Protein AF-A0A7R9WMX7-F1 (afdb_monomer_lite)

Sequence (105 aa):
AWNQIFEVDRDARMKRTQQRPLVTNTLSMREASLAASAWAAAGTGLLWFGTDPVTTALGVGNIALYSGLYTYMKPRSIYNTWVGAVVGAIPPLMGWTAATGGSLF

Organism: NCBI:txid1486917

Radius of gyration: 16.02 Å; chains: 1; bounding box: 31×32×43 Å

pLDDT: mean 73.28, std 6.56, range [50.75, 85.38]

Foldseek 3Di:
DLLCLLCLVVLCVDPVRVPPCPVVVVDDSVNVVVVVVVVLVVVLVCCPVQFAPLLSVLSNVLCCLVNPVLSVCVPPDPCSVVSVVVSVVSVVQSVVCRVVRRDSD

InterPro domains:
  IPR000537 UbiA prenyltransferase [PF01040] (1-101)
  IPR006369 Protohaem IX farnesyltransferase [PTHR43448] (1-101)
  IPR044878 UbiA prenyltransferase superfamily [G3DSA:1.10.357.140] (1-104)

Structure (mmCIF, N/CA/C/O backbone):
data_AF-A0A7R9WMX7-F1
#
_entry.id   AF-A0A7R9WMX7-F1
#
loop_
_atom_site.group_PDB
_atom_site.id
_atom_site.type_symbol
_atom_site.label_atom_id
_atom_site.label_alt_id
_atom_site.label_comp_id
_atom_site.label_asym_id
_atom_site.label_entity_id
_atom_site.label_seq_id
_atom_site.pdbx_PDB_ins_code
_atom_site.Cartn_x
_atom_site.Cartn_y
_atom_site.Cartn_z
_atom_site.occupancy
_atom_site.B_iso_or_equiv
_atom_site.auth_seq_id
_atom_site.auth_comp_id
_atom_site.auth_asym_id
_atom_site.auth_atom_id
_atom_site.pdbx_PDB_model_num
ATOM 1 N N . ALA A 1 1 ? -0.869 2.107 4.753 1.00 62.47 1 ALA A N 1
ATOM 2 C CA . ALA A 1 1 ? -1.898 2.997 5.331 1.00 62.47 1 ALA A CA 1
ATOM 3 C C . ALA A 1 1 ? -3.321 2.463 5.109 1.00 62.47 1 ALA A C 1
ATOM 5 O O . ALA A 1 1 ? -4.018 2.268 6.094 1.00 62.47 1 ALA A O 1
ATOM 6 N N . TRP A 1 2 ? -3.727 2.108 3.881 1.00 66.94 2 TRP A N 1
ATOM 7 C CA . TRP A 1 2 ? -5.075 1.581 3.586 1.00 66.94 2 TRP A CA 1
ATOM 8 C C . TRP A 1 2 ? -5.540 0.384 4.436 1.00 66.94 2 TRP A C 1
ATOM 10 O O . TRP A 1 2 ? -6.672 0.393 4.904 1.00 66.94 2 TRP A O 1
ATOM 20 N N . ASN A 1 3 ? -4.681 -0.598 4.734 1.00 70.00 3 ASN A N 1
ATOM 21 C CA . ASN A 1 3 ? -5.075 -1.726 5.597 1.00 70.00 3 ASN A CA 1
ATOM 22 C C . ASN A 1 3 ? -5.560 -1.278 6.994 1.00 70.00 3 ASN A C 1
ATOM 24 O O . ASN A 1 3 ? -6.496 -1.851 7.533 1.00 70.00 3 ASN A O 1
ATOM 28 N N . GLN A 1 4 ? -4.959 -0.236 7.577 1.00 66.06 4 GLN A N 1
ATOM 29 C CA . GLN A 1 4 ? -5.360 0.242 8.906 1.00 66.06 4 GLN A CA 1
ATOM 30 C C . GLN A 1 4 ? -6.722 0.945 8.896 1.00 66.06 4 GLN A C 1
ATOM 32 O O . GLN A 1 4 ? -7.398 0.928 9.913 1.00 66.06 4 GLN A O 1
ATOM 37 N N . ILE A 1 5 ? -7.132 1.514 7.757 1.00 70.19 5 ILE A N 1
ATOM 38 C CA . ILE A 1 5 ? -8.452 2.136 7.562 1.00 70.19 5 ILE A CA 1
ATOM 39 C C . ILE A 1 5 ? -9.548 1.064 7.562 1.00 70.19 5 ILE A C 1
ATOM 41 O O . ILE A 1 5 ? -10.589 1.232 8.188 1.00 70.19 5 ILE A O 1
ATOM 45 N N . PHE A 1 6 ? -9.306 -0.066 6.896 1.00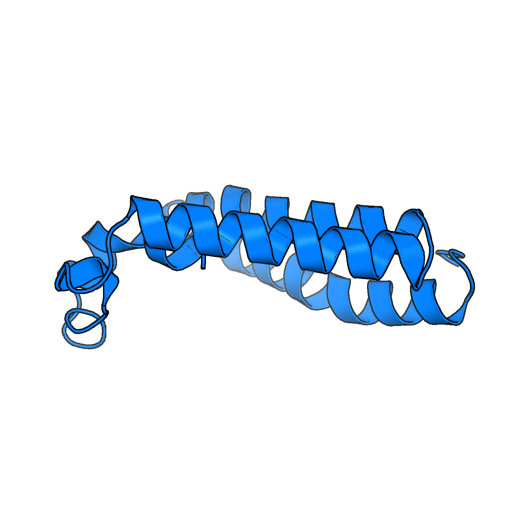 65.69 6 PHE A N 1
ATOM 46 C CA . PHE A 1 6 ? -10.274 -1.164 6.819 1.00 65.69 6 PHE A CA 1
ATOM 47 C C . PHE A 1 6 ? -10.363 -2.006 8.098 1.00 65.69 6 PHE A C 1
ATOM 49 O O . PHE A 1 6 ? -11.366 -2.683 8.314 1.00 65.69 6 PHE A O 1
ATOM 56 N N . GLU A 1 7 ? -9.328 -1.993 8.943 1.00 70.50 7 GLU A N 1
ATOM 57 C CA . GLU A 1 7 ? -9.289 -2.794 10.170 1.00 70.50 7 GLU A CA 1
ATOM 58 C C . GLU A 1 7 ? -9.667 -2.019 11.440 1.00 70.50 7 GLU A C 1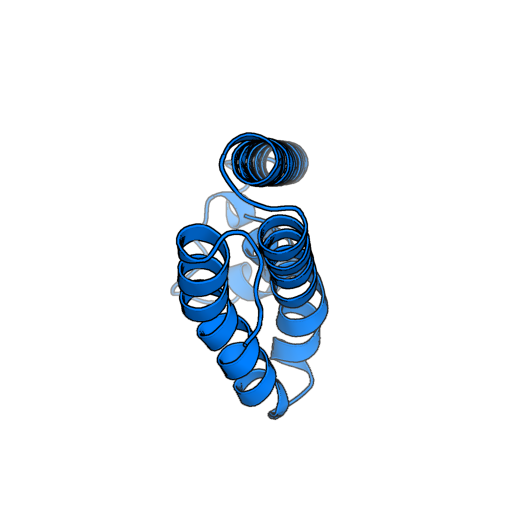
ATOM 60 O O . GLU A 1 7 ? -9.646 -2.626 12.508 1.00 70.50 7 GLU A O 1
ATOM 65 N N . VAL A 1 8 ? -10.072 -0.741 11.355 1.00 69.06 8 VAL A N 1
ATOM 66 C CA . VAL A 1 8 ? -10.389 0.112 12.526 1.00 69.06 8 VAL A CA 1
ATOM 67 C C . VAL A 1 8 ? -11.342 -0.572 13.513 1.00 69.06 8 VAL A C 1
ATOM 69 O O . VAL A 1 8 ? -11.020 -0.683 14.696 1.00 69.06 8 VAL A O 1
ATOM 72 N N . ASP A 1 9 ? -12.464 -1.119 13.037 1.00 68.38 9 ASP A N 1
ATOM 73 C CA . ASP A 1 9 ? -13.467 -1.768 13.898 1.00 68.38 9 ASP A CA 1
ATOM 74 C C . ASP A 1 9 ? -12.937 -3.017 14.613 1.00 68.38 9 ASP A C 1
ATOM 76 O O . ASP A 1 9 ? -13.379 -3.368 15.711 1.00 68.38 9 ASP A O 1
ATOM 80 N N . ARG A 1 10 ? -11.996 -3.726 13.978 1.00 66.81 10 ARG A N 1
ATOM 81 C CA . ARG A 1 10 ? -11.400 -4.949 14.521 1.00 66.81 10 ARG A CA 1
ATOM 82 C C . ARG A 1 10 ? -10.247 -4.612 15.462 1.00 66.81 10 ARG A C 1
ATOM 84 O O . ARG A 1 10 ? -10.128 -5.223 16.523 1.00 66.81 10 ARG A O 1
ATOM 91 N N . ASP A 1 11 ? -9.448 -3.614 15.102 1.00 71.06 11 ASP A N 1
ATOM 92 C CA . ASP A 1 11 ? -8.359 -3.090 15.916 1.00 71.06 11 ASP A CA 1
ATOM 93 C C . ASP A 1 11 ? -8.872 -2.494 17.230 1.00 71.06 11 ASP A C 1
ATOM 95 O O . ASP A 1 11 ? -8.218 -2.686 18.256 1.00 71.06 11 ASP A O 1
ATOM 99 N N . ALA A 1 12 ? -10.063 -1.883 17.221 1.00 67.38 12 ALA A N 1
ATOM 100 C CA . ALA A 1 12 ? -10.752 -1.370 18.406 1.00 67.38 12 ALA A CA 1
ATOM 101 C C . ALA A 1 12 ? -11.121 -2.453 19.433 1.00 67.38 12 ALA A C 1
ATOM 103 O O . ALA A 1 12 ? -11.209 -2.177 20.625 1.00 67.38 12 ALA A O 1
ATOM 104 N N . ARG A 1 13 ? -11.308 -3.704 18.994 1.00 75.81 13 ARG A N 1
ATOM 105 C CA . ARG A 1 13 ? -11.709 -4.829 19.860 1.00 75.81 13 ARG A CA 1
ATOM 106 C C . ARG A 1 13 ? -10.523 -5.623 20.411 1.00 75.81 13 ARG A C 1
ATOM 108 O O . ARG A 1 13 ? -10.714 -6.572 21.168 1.00 75.81 13 ARG A O 1
ATOM 115 N N . MET A 1 14 ? -9.295 -5.275 20.027 1.00 76.62 14 MET A N 1
ATOM 116 C CA . MET A 1 14 ? -8.087 -6.023 20.369 1.00 76.62 14 MET A CA 1
ATOM 117 C C . MET A 1 14 ? -7.211 -5.242 21.354 1.00 76.62 1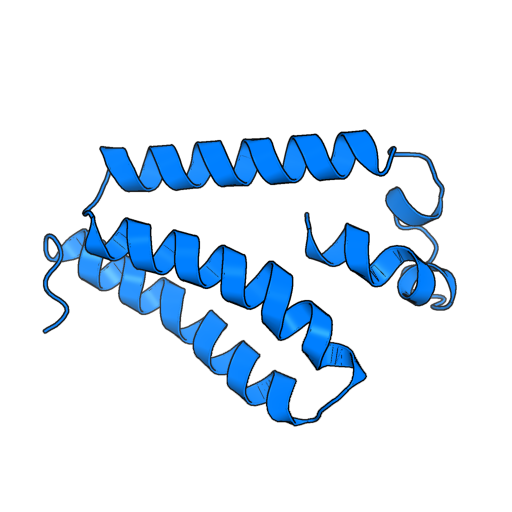4 MET A C 1
ATOM 119 O O . MET A 1 14 ? -6.693 -4.176 21.025 1.00 76.62 14 MET A O 1
ATOM 123 N N . LYS A 1 15 ? -6.933 -5.830 22.531 1.00 75.69 15 LYS A N 1
ATOM 124 C CA . LYS A 1 15 ? -6.089 -5.222 23.586 1.00 75.69 15 LYS A CA 1
ATOM 125 C C . LYS A 1 15 ? -4.731 -4.709 23.084 1.00 75.69 15 LYS A C 1
ATOM 127 O O . LYS A 1 15 ? -4.217 -3.727 23.606 1.00 75.69 15 LYS A O 1
ATOM 132 N N . ARG A 1 16 ? -4.165 -5.365 22.065 1.00 77.44 16 ARG A N 1
ATOM 133 C CA . ARG A 1 16 ? -2.873 -5.020 21.452 1.00 77.44 16 ARG A CA 1
ATOM 134 C C . ARG A 1 16 ? -2.934 -3.802 20.514 1.00 77.44 16 ARG A C 1
ATOM 136 O O . ARG A 1 16 ? -1.928 -3.127 20.347 1.00 77.44 16 ARG A O 1
ATOM 143 N N . THR A 1 17 ? -4.060 -3.546 19.850 1.00 74.12 17 THR A N 1
ATOM 144 C CA . THR A 1 17 ? -4.160 -2.578 18.730 1.00 74.12 17 THR A CA 1
ATOM 145 C C . THR A 1 17 ? -5.181 -1.467 18.959 1.00 74.12 17 THR A C 1
ATOM 147 O O . THR A 1 17 ? -5.258 -0.546 18.154 1.00 74.12 17 THR A O 1
ATOM 150 N N . GLN A 1 18 ? -5.896 -1.503 20.082 1.00 74.31 18 GLN A N 1
ATOM 151 C CA . GLN A 1 18 ? -6.865 -0.485 20.497 1.00 74.31 18 GLN A CA 1
ATOM 152 C C . GLN A 1 18 ? -6.274 0.929 20.661 1.00 74.31 18 GLN A C 1
ATOM 154 O O . GLN A 1 18 ? -7.010 1.903 20.604 1.00 74.31 18 GLN A O 1
ATOM 159 N N . GLN A 1 19 ? -4.953 1.062 20.843 1.00 75.31 19 GLN A N 1
ATOM 160 C CA . GLN A 1 19 ? -4.268 2.361 20.952 1.00 75.31 19 GLN A CA 1
ATOM 161 C C . GLN A 1 19 ? -3.776 2.919 19.606 1.00 75.31 19 GLN A C 1
ATOM 163 O O . GLN A 1 19 ? -2.990 3.863 19.572 1.00 75.31 19 GLN A O 1
ATOM 168 N N . ARG A 1 20 ? -4.179 2.327 18.474 1.00 77.25 20 ARG A N 1
ATOM 169 C CA . ARG A 1 20 ? -3.782 2.845 17.160 1.00 77.25 20 ARG A CA 1
ATOM 170 C C . ARG A 1 20 ? -4.409 4.227 16.913 1.00 77.25 20 ARG A C 1
ATOM 172 O O . ARG A 1 20 ? -5.582 4.399 17.235 1.00 77.25 20 ARG A O 1
ATOM 179 N N . PRO A 1 21 ? -3.698 5.161 16.248 1.00 70.69 21 PRO A N 1
ATOM 180 C CA . PRO A 1 21 ? -4.171 6.538 16.052 1.00 70.69 21 PRO A CA 1
ATOM 181 C C . PRO A 1 21 ? -5.542 6.664 15.370 1.00 70.69 21 PRO A C 1
ATOM 183 O O . PRO A 1 21 ? -6.326 7.557 15.677 1.00 70.69 21 PRO A O 1
ATOM 186 N N . LEU A 1 22 ? -5.843 5.728 14.464 1.00 66.94 22 LEU A N 1
ATOM 187 C CA . LEU A 1 22 ? -7.125 5.638 13.760 1.00 66.94 22 LEU A CA 1
ATOM 188 C C . LEU A 1 22 ? -8.276 5.126 14.641 1.00 66.94 22 LEU A C 1
ATOM 190 O O . LEU A 1 22 ? -9.427 5.442 14.374 1.00 66.94 22 LEU A O 1
ATOM 194 N N . VAL A 1 23 ? -7.979 4.350 15.688 1.00 66.06 23 VAL A N 1
ATOM 195 C CA . VAL A 1 23 ? -8.968 3.847 16.658 1.00 66.06 23 VAL A CA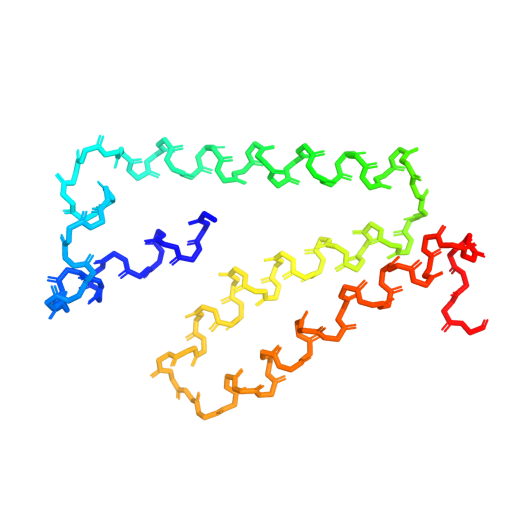 1
ATOM 196 C C . VAL A 1 23 ? -9.242 4.896 17.736 1.00 66.06 23 VAL A C 1
ATOM 198 O O . VAL A 1 23 ? -10.378 5.073 18.164 1.00 66.06 23 VAL A O 1
ATOM 201 N N . THR A 1 24 ? -8.207 5.625 18.157 1.00 73.50 24 THR A N 1
ATOM 202 C CA . THR A 1 24 ? -8.301 6.682 19.173 1.00 73.50 24 THR A CA 1
ATOM 203 C C . THR A 1 24 ? -8.801 8.020 18.621 1.00 73.50 24 THR A C 1
ATOM 205 O O . THR A 1 24 ? -8.832 8.994 19.367 1.00 73.50 24 THR A O 1
ATOM 208 N N . ASN A 1 25 ? -9.172 8.092 17.334 1.00 72.19 25 ASN A N 1
ATOM 209 C CA . ASN A 1 25 ? -9.558 9.321 16.620 1.00 72.19 25 ASN A CA 1
ATOM 210 C C . ASN A 1 25 ? -8.523 10.459 16.707 1.00 72.19 25 ASN A C 1
ATOM 212 O O . ASN A 1 25 ? -8.855 11.621 16.489 1.00 72.19 25 ASN A O 1
ATOM 216 N N . THR A 1 26 ? -7.260 10.144 17.001 1.00 75.19 26 THR A N 1
ATOM 217 C CA . THR A 1 26 ? -6.176 11.136 16.983 1.00 75.19 26 THR A CA 1
ATOM 218 C C . THR A 1 26 ? -5.740 11.469 15.561 1.00 75.19 26 THR A C 1
ATOM 220 O O . THR A 1 26 ? -5.104 12.495 15.349 1.00 75.19 26 THR A O 1
ATOM 223 N N . LEU A 1 27 ? -6.097 10.624 14.588 1.00 75.00 27 LEU A N 1
ATOM 224 C CA . LEU A 1 27 ? -5.896 10.864 13.165 1.00 75.00 27 LEU A CA 1
ATOM 225 C C . LEU A 1 27 ? -7.201 10.586 12.414 1.00 75.00 27 LEU A C 1
ATOM 227 O O . LEU A 1 27 ? -7.793 9.516 12.575 1.00 75.00 27 LEU A O 1
ATOM 231 N N . SER A 1 28 ? -7.665 11.540 11.604 1.00 78.38 28 SER A N 1
ATOM 232 C CA . SER A 1 28 ? -8.944 11.405 10.904 1.00 78.38 28 SER A CA 1
ATOM 233 C C . SER A 1 28 ? -8.863 10.345 9.806 1.00 78.38 28 SER A C 1
ATOM 235 O O . SER A 1 28 ? -7.877 10.256 9.071 1.00 78.38 28 SER A O 1
ATOM 237 N N . MET A 1 29 ? -9.946 9.584 9.615 1.00 74.12 29 MET A N 1
ATOM 238 C CA . MET A 1 29 ? -10.062 8.614 8.516 1.00 74.12 29 MET A CA 1
ATOM 239 C C . MET A 1 29 ? -9.784 9.272 7.152 1.00 74.12 29 MET A C 1
ATOM 241 O O . MET A 1 29 ? -9.157 8.672 6.277 1.00 74.12 29 MET A O 1
ATOM 245 N N . ARG A 1 30 ? -10.199 10.539 6.989 1.00 74.12 30 ARG A N 1
ATOM 246 C CA . ARG A 1 30 ? -9.952 11.321 5.770 1.00 74.12 30 ARG A CA 1
ATOM 247 C C . ARG A 1 30 ? -8.466 11.610 5.579 1.00 74.12 30 ARG A C 1
ATOM 249 O O . ARG A 1 30 ? -7.951 11.362 4.494 1.00 74.12 30 ARG A O 1
ATOM 256 N N . GLU A 1 31 ? -7.773 12.052 6.622 1.00 79.38 31 GLU A N 1
ATOM 257 C CA . GLU A 1 31 ? -6.331 12.340 6.585 1.00 79.38 31 GLU A CA 1
ATOM 258 C C . GLU A 1 31 ? -5.519 11.079 6.295 1.00 79.38 31 GLU A C 1
ATOM 260 O O . GLU A 1 31 ? -4.643 11.100 5.434 1.00 79.38 31 GLU A O 1
ATOM 265 N N . ALA A 1 32 ? -5.860 9.953 6.928 1.00 77.94 32 ALA A N 1
ATOM 266 C CA . ALA A 1 32 ? -5.220 8.676 6.632 1.00 77.94 32 ALA A CA 1
ATOM 267 C C . ALA A 1 32 ? -5.448 8.239 5.181 1.00 77.94 32 ALA A C 1
ATOM 269 O O . ALA A 1 32 ? -4.511 7.759 4.544 1.00 77.94 32 ALA A O 1
ATOM 270 N N . SER A 1 33 ? -6.661 8.408 4.643 1.00 75.88 33 SER A N 1
ATOM 271 C CA . SER A 1 33 ? -6.972 8.040 3.254 1.00 75.88 33 SER A CA 1
ATOM 272 C C . SER A 1 33 ? -6.264 8.939 2.233 1.00 75.88 33 SER A C 1
ATOM 274 O O . SER A 1 33 ? -5.739 8.443 1.233 1.00 75.88 33 SER A O 1
ATOM 276 N N . LEU A 1 34 ? -6.168 10.243 2.516 1.00 81.44 34 LEU A N 1
ATOM 277 C CA . LEU A 1 34 ? -5.433 11.210 1.705 1.00 81.44 34 LEU A CA 1
ATOM 278 C C . LEU A 1 34 ? -3.937 10.918 1.735 1.00 81.44 34 LEU A C 1
ATOM 280 O O . LEU A 1 34 ? -3.329 10.796 0.677 1.00 81.44 34 LEU A O 1
ATOM 284 N N . ALA A 1 35 ? -3.356 10.716 2.920 1.00 81.81 35 ALA A N 1
ATOM 285 C CA . ALA A 1 35 ? -1.949 10.358 3.053 1.00 81.81 35 ALA A CA 1
ATOM 286 C C . ALA A 1 35 ? -1.647 9.029 2.345 1.00 81.81 35 ALA A C 1
ATOM 288 O O . ALA A 1 35 ? -0.668 8.926 1.613 1.00 81.81 35 ALA A O 1
ATOM 289 N N . ALA A 1 36 ? -2.507 8.018 2.504 1.00 80.19 36 ALA A N 1
ATOM 290 C CA . ALA A 1 36 ? -2.355 6.735 1.825 1.00 80.19 36 ALA A CA 1
ATOM 291 C C . ALA A 1 36 ? -2.361 6.878 0.298 1.00 80.19 36 ALA A C 1
ATOM 293 O O . ALA A 1 36 ? -1.542 6.258 -0.377 1.00 80.19 36 ALA A O 1
ATOM 294 N N . SER A 1 37 ? -3.271 7.695 -0.231 1.00 80.31 37 SER A N 1
ATOM 295 C CA . SER A 1 37 ? -3.388 7.953 -1.667 1.00 80.31 37 SER A CA 1
ATOM 296 C C . SER A 1 37 ? -2.214 8.781 -2.188 1.00 80.31 37 SER A C 1
ATOM 298 O O . SER A 1 37 ? -1.680 8.468 -3.246 1.00 80.31 37 SER A O 1
ATOM 300 N N . ALA A 1 38 ? -1.751 9.773 -1.423 1.00 85.12 38 ALA A N 1
ATOM 301 C CA . ALA A 1 38 ? -0.583 10.580 -1.762 1.00 85.12 38 ALA A CA 1
ATOM 302 C C . ALA A 1 38 ? 0.692 9.729 -1.830 1.00 85.12 38 ALA A C 1
ATOM 304 O O . ALA A 1 38 ? 1.418 9.798 -2.816 1.00 85.12 38 ALA A O 1
ATOM 305 N N . TRP A 1 39 ? 0.933 8.868 -0.836 1.00 83.00 39 TRP A N 1
ATOM 306 C CA . TRP A 1 39 ? 2.071 7.944 -0.852 1.00 83.00 39 TRP A CA 1
ATOM 307 C C . TRP A 1 39 ? 1.969 6.910 -1.976 1.00 83.00 39 TRP A C 1
ATOM 309 O O . TRP A 1 39 ? 2.980 6.594 -2.599 1.00 83.00 39 TRP A O 1
ATOM 319 N N . ALA A 1 40 ? 0.766 6.408 -2.274 1.00 81.38 40 ALA A N 1
ATOM 320 C CA . ALA A 1 40 ? 0.553 5.502 -3.401 1.00 81.38 40 ALA A CA 1
ATOM 321 C C . ALA A 1 40 ? 0.843 6.188 -4.747 1.00 81.38 40 ALA A C 1
ATOM 323 O O . ALA A 1 40 ? 1.535 5.613 -5.586 1.00 81.38 40 ALA A O 1
ATOM 324 N N . ALA A 1 41 ? 0.374 7.423 -4.938 1.00 82.31 41 ALA A N 1
ATOM 325 C CA . ALA A 1 41 ? 0.633 8.208 -6.141 1.00 82.31 41 ALA A CA 1
ATOM 326 C C . ALA A 1 41 ? 2.120 8.567 -6.277 1.00 82.31 41 ALA A C 1
ATOM 328 O O . ALA A 1 41 ? 2.696 8.370 -7.342 1.00 82.31 41 ALA A O 1
ATOM 329 N N . ALA A 1 42 ? 2.761 9.015 -5.194 1.00 85.38 42 ALA A N 1
ATOM 330 C CA . ALA A 1 42 ? 4.185 9.336 -5.176 1.00 85.38 42 ALA A CA 1
ATOM 331 C C . ALA A 1 42 ? 5.053 8.103 -5.471 1.00 85.38 42 ALA A C 1
ATOM 333 O O . ALA A 1 42 ? 5.953 8.175 -6.302 1.00 85.38 42 ALA A O 1
ATOM 334 N N . GLY A 1 43 ? 4.753 6.957 -4.849 1.00 79.56 43 GLY A N 1
ATOM 335 C CA . GLY A 1 43 ? 5.462 5.701 -5.102 1.00 79.56 43 GLY A CA 1
ATOM 336 C C . GLY A 1 43 ? 5.265 5.186 -6.530 1.00 79.56 43 GLY A C 1
ATOM 337 O O . GLY A 1 43 ? 6.226 4.762 -7.166 1.00 79.56 43 GLY A O 1
ATOM 338 N N . THR A 1 44 ? 4.044 5.285 -7.064 1.00 79.75 44 THR A N 1
ATOM 339 C CA . THR A 1 44 ? 3.753 4.921 -8.461 1.00 79.75 44 THR A CA 1
ATOM 340 C C . THR A 1 44 ? 4.479 5.846 -9.437 1.00 79.75 44 THR A C 1
ATOM 342 O O . THR A 1 44 ? 5.064 5.369 -10.402 1.00 79.75 44 THR A O 1
ATOM 345 N N . GLY A 1 45 ? 4.498 7.154 -9.166 1.00 80.56 45 GLY A N 1
ATOM 346 C CA . GLY A 1 45 ? 5.244 8.125 -9.963 1.00 80.56 45 GLY A CA 1
ATOM 347 C C . GLY A 1 45 ? 6.745 7.841 -9.951 1.00 80.56 45 GLY A C 1
ATOM 348 O O . GLY A 1 45 ? 7.374 7.836 -11.004 1.00 80.56 45 GLY A O 1
ATOM 349 N N . LEU A 1 46 ? 7.313 7.522 -8.785 1.00 79.44 46 LEU A N 1
ATOM 350 C CA . LEU A 1 46 ? 8.729 7.171 -8.671 1.00 79.44 46 LEU A CA 1
ATOM 351 C C . LEU A 1 46 ? 9.080 5.922 -9.496 1.00 79.44 46 LEU A C 1
ATOM 353 O O . LEU A 1 46 ? 10.098 5.912 -10.180 1.00 79.44 46 LEU A O 1
ATOM 357 N N . LEU A 1 47 ? 8.228 4.892 -9.467 1.00 76.06 47 LEU A N 1
ATOM 358 C CA . LEU A 1 47 ? 8.411 3.682 -10.275 1.00 76.06 47 LEU A CA 1
ATOM 359 C C . LEU A 1 47 ? 8.282 3.971 -11.774 1.00 76.06 47 LEU A C 1
ATOM 361 O O . LEU A 1 47 ? 9.093 3.477 -12.554 1.00 76.06 47 LEU A O 1
ATOM 365 N N . TRP A 1 48 ? 7.322 4.814 -12.160 1.00 75.81 48 TRP A N 1
ATOM 366 C CA . TRP A 1 48 ? 7.097 5.191 -13.555 1.00 75.81 48 TRP A CA 1
ATOM 367 C C . TRP A 1 48 ? 8.293 5.927 -14.166 1.00 75.81 48 TRP A C 1
ATOM 369 O O . TRP A 1 48 ? 8.650 5.668 -15.310 1.00 75.81 48 TRP A O 1
ATOM 379 N N . PHE A 1 49 ? 8.917 6.839 -13.414 1.00 74.94 49 PHE A N 1
ATOM 380 C CA . PHE A 1 49 ? 10.066 7.610 -13.900 1.00 74.94 49 PHE A CA 1
ATOM 381 C C . PHE A 1 49 ? 11.415 6.914 -13.689 1.00 74.94 49 PHE A C 1
ATOM 383 O O . PHE A 1 49 ? 12.357 7.195 -14.424 1.00 74.94 49 PHE A O 1
ATOM 390 N N . GLY A 1 50 ? 11.534 6.062 -12.668 1.00 70.31 50 GLY A N 1
ATOM 391 C CA . GLY A 1 50 ? 12.806 5.457 -12.268 1.00 70.31 50 GLY A CA 1
ATOM 392 C C . GLY A 1 50 ? 13.046 4.041 -12.786 1.00 70.31 50 GLY A C 1
ATOM 393 O O . GLY A 1 50 ? 14.162 3.548 -12.661 1.00 70.31 50 GLY A O 1
ATOM 394 N N . THR A 1 51 ? 12.021 3.367 -13.312 1.00 75.06 51 THR A N 1
ATOM 395 C CA . THR A 1 51 ? 12.116 1.970 -13.762 1.00 75.06 51 THR A CA 1
ATOM 396 C C . THR A 1 51 ? 11.360 1.770 -15.079 1.00 75.06 51 THR A C 1
ATOM 398 O O . THR A 1 51 ? 11.394 2.635 -15.950 1.00 75.06 51 THR A O 1
ATOM 401 N N . ASP A 1 52 ? 10.653 0.649 -15.217 1.00 76.62 52 ASP A N 1
ATOM 402 C CA . ASP A 1 52 ? 9.967 0.225 -16.428 1.00 76.62 52 ASP A CA 1
ATOM 403 C C . ASP A 1 52 ? 8.443 0.181 -16.242 1.00 76.62 52 ASP A C 1
ATOM 405 O O . ASP A 1 52 ? 7.939 0.001 -15.119 1.00 76.62 52 ASP A O 1
ATOM 409 N N . PRO A 1 53 ? 7.673 0.246 -17.346 1.00 76.25 53 PRO A N 1
ATOM 410 C CA . PRO A 1 53 ? 6.216 0.119 -17.311 1.00 76.25 53 PRO A CA 1
ATOM 411 C C . PRO A 1 53 ? 5.742 -1.186 -16.655 1.00 76.25 53 PRO A C 1
ATOM 413 O O . PRO A 1 53 ? 4.729 -1.197 -15.957 1.00 76.25 53 PRO A O 1
ATOM 416 N N . VAL A 1 54 ? 6.498 -2.278 -16.827 1.00 74.25 54 VAL A N 1
ATOM 417 C CA . VAL A 1 54 ? 6.197 -3.600 -16.245 1.00 74.25 54 VAL A CA 1
ATOM 418 C C . VAL A 1 54 ? 6.347 -3.580 -14.722 1.00 74.25 54 VAL A C 1
ATOM 420 O O . VAL A 1 54 ? 5.446 -4.013 -14.003 1.00 74.25 54 VAL A O 1
ATOM 423 N N . THR A 1 55 ? 7.442 -3.010 -14.216 1.00 75.88 55 THR A N 1
ATOM 424 C CA . THR A 1 55 ? 7.690 -2.842 -12.776 1.00 75.88 55 THR A CA 1
ATOM 425 C C . THR A 1 55 ? 6.625 -1.952 -12.136 1.00 75.88 55 THR A C 1
ATOM 427 O O . THR A 1 55 ? 6.125 -2.244 -11.047 1.00 75.88 55 THR A O 1
ATOM 430 N N . THR A 1 56 ? 6.218 -0.896 -12.842 1.00 77.38 56 THR A N 1
ATOM 431 C CA . THR A 1 56 ? 5.158 0.007 -12.386 1.00 77.38 56 THR A CA 1
ATOM 432 C C . THR A 1 56 ? 3.800 -0.696 -12.332 1.00 77.38 56 THR A C 1
ATOM 434 O O . THR A 1 56 ? 3.091 -0.581 -11.332 1.00 77.38 56 THR A O 1
ATOM 437 N N . ALA A 1 57 ? 3.457 -1.492 -13.350 1.00 78.00 57 ALA A N 1
ATOM 438 C CA . ALA A 1 57 ? 2.231 -2.289 -13.367 1.00 78.00 57 ALA A CA 1
ATOM 439 C C . ALA A 1 57 ? 2.193 -3.323 -12.228 1.00 78.00 57 ALA A C 1
ATOM 441 O O . ALA A 1 57 ? 1.163 -3.467 -11.566 1.00 78.00 57 ALA A O 1
ATOM 442 N N . LEU A 1 58 ? 3.319 -3.988 -11.941 1.00 77.00 58 LEU A N 1
ATOM 443 C CA . LEU A 1 58 ? 3.449 -4.909 -10.807 1.00 77.00 58 LEU A CA 1
ATOM 444 C C . LEU A 1 58 ? 3.292 -4.186 -9.463 1.00 77.00 58 LEU A C 1
ATOM 446 O O . LEU A 1 58 ? 2.586 -4.681 -8.587 1.00 77.00 58 LEU A O 1
ATOM 450 N N . GLY A 1 59 ? 3.881 -2.997 -9.306 1.00 78.56 59 GLY A N 1
ATOM 451 C CA . GLY A 1 59 ? 3.744 -2.178 -8.099 1.00 78.56 59 GLY A CA 1
ATOM 452 C C . GLY A 1 59 ? 2.303 -1.731 -7.838 1.00 78.56 59 GLY A C 1
ATOM 453 O O . GLY A 1 59 ? 1.784 -1.920 -6.735 1.00 78.56 59 GLY A O 1
ATOM 454 N N . VAL A 1 60 ? 1.622 -1.202 -8.860 1.00 78.88 60 VAL A N 1
ATOM 455 C CA . VAL A 1 60 ? 0.204 -0.805 -8.772 1.00 78.88 60 VAL A CA 1
ATOM 456 C C . VAL A 1 60 ? -0.682 -2.021 -8.500 1.00 78.88 60 VAL A C 1
ATOM 458 O O . VAL A 1 60 ? -1.545 -1.976 -7.620 1.00 78.88 60 VAL A O 1
ATOM 461 N N . GLY A 1 61 ? -0.425 -3.131 -9.197 1.00 79.31 61 GLY A N 1
ATOM 462 C CA . GLY A 1 61 ? -1.101 -4.405 -8.977 1.00 79.31 61 GLY A CA 1
ATOM 463 C C . GLY A 1 61 ? -0.939 -4.898 -7.541 1.00 79.31 61 GLY A C 1
ATOM 464 O O . GLY A 1 61 ? -1.922 -5.298 -6.923 1.00 79.31 61 GLY A O 1
ATOM 465 N N . ASN A 1 62 ? 0.261 -4.789 -6.968 1.00 80.25 62 ASN A N 1
ATOM 466 C CA . ASN A 1 62 ? 0.538 -5.186 -5.592 1.00 80.25 62 ASN A CA 1
ATOM 467 C C . ASN A 1 62 ? -0.201 -4.314 -4.569 1.00 80.25 62 ASN A C 1
ATOM 469 O O . ASN A 1 62 ? -0.775 -4.828 -3.610 1.00 80.25 62 ASN A O 1
ATOM 473 N N . ILE A 1 63 ? -0.242 -2.995 -4.788 1.00 76.75 63 ILE A N 1
ATOM 474 C CA . ILE A 1 63 ? -1.007 -2.070 -3.940 1.00 76.75 63 ILE A CA 1
ATOM 475 C C . ILE A 1 63 ? -2.496 -2.430 -3.974 1.00 76.75 63 ILE A C 1
ATOM 477 O O . ILE A 1 63 ? -3.124 -2.480 -2.913 1.00 76.75 63 ILE A O 1
ATOM 481 N N . ALA A 1 64 ? -3.057 -2.714 -5.152 1.00 76.81 64 ALA A N 1
ATOM 482 C CA . ALA A 1 64 ? -4.458 -3.100 -5.308 1.00 76.81 64 ALA A CA 1
ATOM 483 C C . ALA A 1 64 ? -4.761 -4.480 -4.693 1.00 76.81 64 ALA A C 1
ATOM 485 O O . ALA A 1 64 ? -5.727 -4.623 -3.938 1.00 76.81 64 ALA A O 1
ATOM 486 N N . LEU A 1 65 ? -3.910 -5.478 -4.952 1.00 71.81 65 LEU A N 1
ATOM 487 C CA . LEU A 1 65 ? -4.008 -6.828 -4.389 1.00 71.81 65 LEU A CA 1
ATOM 488 C C . LEU A 1 65 ? -3.942 -6.803 -2.865 1.00 71.81 65 LEU A C 1
ATOM 490 O O . LEU A 1 65 ? -4.783 -7.408 -2.202 1.00 71.81 65 LEU A O 1
ATOM 494 N N . TYR A 1 66 ? -2.978 -6.079 -2.300 1.00 69.62 66 TYR A N 1
ATOM 495 C CA . TYR A 1 66 ? -2.798 -6.023 -0.857 1.00 69.62 66 TYR A CA 1
ATOM 496 C C . TYR A 1 66 ? -3.882 -5.183 -0.175 1.00 69.62 66 TYR A C 1
ATOM 498 O O . TYR A 1 66 ? -4.476 -5.611 0.812 1.00 69.62 66 TYR A O 1
ATOM 506 N N . SER A 1 67 ? -4.183 -3.995 -0.701 1.00 64.81 67 SER A N 1
ATOM 507 C CA . SER A 1 67 ? -5.127 -3.071 -0.059 1.00 64.81 67 SER A CA 1
ATOM 508 C C . SER A 1 67 ? -6.580 -3.519 -0.218 1.00 64.81 67 SER A C 1
ATOM 510 O O . SER A 1 67 ? -7.356 -3.345 0.718 1.00 64.81 67 SER A O 1
ATOM 512 N N . GLY A 1 68 ? -6.938 -4.113 -1.360 1.00 69.31 68 GLY A N 1
ATOM 513 C CA . GLY A 1 68 ? -8.288 -4.590 -1.653 1.00 69.31 68 GLY A CA 1
ATOM 514 C C . GLY A 1 68 ? -8.478 -6.068 -1.326 1.00 69.31 68 GLY A C 1
ATOM 515 O O . GLY A 1 68 ? -9.178 -6.412 -0.373 1.00 69.31 68 GLY A O 1
ATOM 516 N N . LEU A 1 69 ? -7.862 -6.948 -2.121 1.00 64.25 69 LEU A N 1
ATOM 517 C CA . LEU A 1 69 ? -8.159 -8.383 -2.094 1.00 64.25 69 LEU A CA 1
ATOM 518 C C . LEU A 1 69 ? -7.720 -9.038 -0.778 1.00 64.25 69 LEU A C 1
ATOM 520 O O . LEU A 1 69 ? -8.521 -9.700 -0.120 1.00 64.25 69 LEU A O 1
ATOM 524 N N . TYR A 1 70 ? -6.477 -8.806 -0.355 1.00 62.03 70 TYR A N 1
ATOM 525 C CA . TYR A 1 70 ? -5.935 -9.377 0.876 1.00 62.03 70 TYR A CA 1
ATOM 526 C C . TYR A 1 70 ? -6.679 -8.863 2.115 1.00 62.03 70 TYR A C 1
ATOM 528 O O . TYR A 1 70 ? -7.132 -9.663 2.933 1.00 62.03 70 TYR A O 1
ATOM 536 N N . THR A 1 71 ? -6.897 -7.549 2.225 1.00 65.56 71 THR A N 1
ATOM 537 C CA . THR A 1 71 ? -7.648 -6.945 3.339 1.00 65.56 71 THR A CA 1
ATOM 538 C C . THR A 1 71 ? -9.087 -7.469 3.431 1.00 65.56 71 THR A C 1
ATOM 540 O O . THR A 1 71 ? -9.572 -7.770 4.524 1.00 65.56 71 THR A O 1
ATOM 543 N N . TYR A 1 72 ? -9.770 -7.642 2.294 1.00 62.22 72 TYR A N 1
ATOM 544 C CA . TYR A 1 72 ? -11.134 -8.176 2.258 1.00 62.22 72 TYR A CA 1
ATOM 545 C C . TYR A 1 72 ? -11.199 -9.683 2.558 1.00 62.22 72 TYR A C 1
ATOM 547 O O . TYR A 1 72 ? -12.161 -10.151 3.179 1.00 62.22 72 TYR A O 1
ATOM 555 N N . MET A 1 73 ? -10.184 -10.447 2.134 1.00 58.66 73 MET A 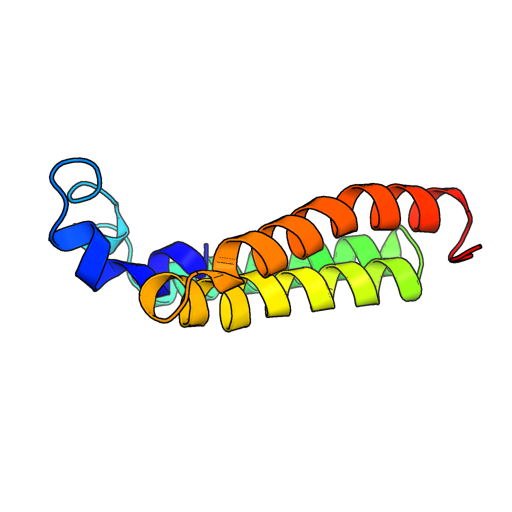N 1
ATOM 556 C CA . MET A 1 73 ? -10.107 -11.901 2.323 1.00 58.66 73 MET A CA 1
ATOM 557 C C . MET A 1 73 ? -9.615 -12.317 3.707 1.00 58.66 73 MET A C 1
ATOM 559 O O . MET A 1 73 ? -10.013 -13.381 4.185 1.00 58.66 73 MET A O 1
ATOM 563 N N . LYS A 1 74 ? -8.803 -11.490 4.376 1.00 60.34 74 LYS A N 1
ATOM 564 C CA . LYS A 1 74 ? -8.244 -11.750 5.711 1.00 60.34 74 LYS A CA 1
ATOM 565 C C . LYS A 1 74 ? -9.268 -12.273 6.738 1.00 60.34 74 LYS A C 1
ATOM 567 O O . LYS A 1 74 ? -8.911 -13.175 7.490 1.00 60.34 74 LYS A O 1
ATOM 572 N N . PRO A 1 75 ? -10.530 -11.796 6.776 1.00 61.19 75 PRO A N 1
ATOM 573 C CA . PRO A 1 75 ? -11.549 -12.356 7.666 1.00 61.19 75 PRO A CA 1
ATOM 574 C C . PRO A 1 75 ? -12.431 -13.467 7.103 1.00 61.19 75 PRO A C 1
ATOM 576 O O . PRO A 1 75 ? -13.205 -14.040 7.863 1.00 61.19 75 PRO A O 1
ATOM 579 N N . ARG A 1 76 ? -12.392 -13.722 5.794 1.00 60.84 76 ARG A N 1
ATOM 580 C CA . ARG A 1 76 ? -13.345 -14.622 5.129 1.00 60.84 76 ARG A CA 1
ATOM 581 C C . ARG A 1 76 ? -12.759 -15.973 4.753 1.00 60.84 76 ARG A C 1
ATOM 583 O O . ARG A 1 76 ? -13.532 -16.896 4.526 1.00 60.84 76 ARG A O 1
ATOM 590 N N . SER A 1 77 ? -11.434 -16.111 4.653 1.00 64.06 77 SER A N 1
ATOM 591 C CA . SER A 1 77 ? -10.860 -17.366 4.172 1.00 64.06 77 SER A CA 1
ATOM 592 C C . SER A 1 77 ? -9.401 -17.618 4.565 1.00 64.06 77 SER A C 1
ATOM 594 O O . SER A 1 77 ? -8.592 -16.695 4.656 1.00 64.06 77 SER A O 1
ATOM 596 N N . ILE A 1 78 ? -9.056 -18.905 4.695 1.00 71.44 78 ILE A N 1
ATOM 597 C CA . ILE A 1 78 ? -7.687 -19.437 4.834 1.00 71.44 78 ILE A CA 1
ATOM 598 C C . ILE A 1 78 ? -6.834 -19.108 3.593 1.00 71.44 78 ILE A C 1
ATOM 600 O O . ILE A 1 78 ? -5.613 -19.008 3.686 1.00 71.44 78 ILE A O 1
ATOM 604 N N . TYR A 1 79 ? -7.457 -18.834 2.439 1.00 67.31 79 TYR A N 1
ATOM 605 C CA . TYR A 1 79 ? -6.746 -18.438 1.218 1.00 67.31 79 TYR A CA 1
ATOM 606 C C . TYR A 1 79 ? -5.964 -17.116 1.340 1.00 67.31 79 TYR A C 1
ATOM 608 O O . TYR A 1 79 ? -5.161 -16.816 0.457 1.00 67.31 79 TYR A O 1
ATOM 616 N N . ASN A 1 80 ? -6.127 -16.343 2.425 1.00 69.62 80 ASN A N 1
ATOM 617 C CA . ASN A 1 80 ? -5.308 -15.148 2.659 1.00 69.62 80 ASN A CA 1
ATOM 618 C C . ASN A 1 80 ? -3.804 -15.477 2.650 1.00 69.62 80 ASN A C 1
ATOM 620 O O . ASN A 1 80 ? -3.030 -14.682 2.131 1.00 69.62 80 ASN A O 1
ATOM 624 N N . THR A 1 81 ? -3.393 -16.653 3.141 1.00 73.00 81 THR A N 1
ATOM 625 C CA . THR A 1 81 ? -1.973 -17.034 3.198 1.00 73.00 81 THR A CA 1
ATOM 626 C C . THR A 1 81 ? -1.359 -17.138 1.802 1.00 73.00 81 THR A C 1
ATOM 628 O O . THR A 1 81 ? -0.241 -16.681 1.583 1.00 73.00 81 THR A O 1
ATOM 631 N N . TRP A 1 82 ? -2.116 -17.665 0.837 1.00 77.19 82 TRP A N 1
ATOM 632 C CA . TRP A 1 82 ? -1.691 -17.763 -0.561 1.00 77.19 82 TRP A CA 1
ATOM 633 C C . TRP A 1 82 ? -1.593 -16.387 -1.216 1.00 77.19 82 TRP A C 1
ATOM 635 O O . TRP A 1 82 ? -0.603 -16.085 -1.874 1.00 77.19 82 TRP A O 1
ATOM 645 N N . VAL A 1 83 ? -2.577 -15.516 -0.977 1.00 73.06 83 VAL A N 1
ATOM 646 C CA . VAL A 1 83 ? -2.544 -14.131 -1.473 1.00 73.06 83 VAL A CA 1
ATOM 647 C C . VAL A 1 83 ? -1.376 -13.358 -0.851 1.00 73.06 83 VAL A C 1
ATOM 649 O O . VAL A 1 83 ? -0.691 -12.616 -1.548 1.00 73.06 83 VAL A O 1
ATOM 652 N N . GLY A 1 84 ? -1.096 -13.574 0.436 1.00 72.56 84 GLY A N 1
ATOM 653 C CA . GLY A 1 84 ? 0.064 -13.010 1.124 1.00 72.56 84 GLY A CA 1
ATOM 654 C C . GLY A 1 84 ? 1.392 -13.499 0.542 1.00 72.56 84 GLY A C 1
ATOM 655 O O . GLY A 1 84 ? 2.307 -12.698 0.373 1.00 72.56 84 GLY A O 1
ATOM 656 N N . ALA A 1 85 ? 1.486 -14.779 0.167 1.00 78.06 85 ALA A N 1
ATOM 657 C CA . ALA A 1 85 ? 2.661 -15.328 -0.510 1.00 78.06 85 ALA A CA 1
ATOM 658 C C . ALA A 1 85 ? 2.872 -14.700 -1.898 1.00 78.06 85 ALA A C 1
ATOM 660 O O . ALA A 1 85 ? 3.995 -14.327 -2.228 1.00 78.06 85 ALA A O 1
ATOM 661 N N . VAL A 1 86 ? 1.800 -14.503 -2.677 1.00 76.81 86 VAL A N 1
ATOM 662 C CA . VAL A 1 86 ? 1.866 -13.802 -3.973 1.00 76.81 86 VAL A CA 1
ATOM 663 C C . VAL A 1 86 ? 2.336 -12.360 -3.785 1.00 76.81 86 VAL A C 1
ATOM 665 O O . VAL A 1 86 ? 3.274 -11.933 -4.450 1.00 76.81 86 VAL A O 1
ATOM 668 N N . VAL A 1 87 ? 1.759 -11.630 -2.827 1.00 77.25 87 VAL A N 1
ATOM 669 C CA . VAL A 1 87 ? 2.189 -10.260 -2.501 1.00 77.25 87 VAL A CA 1
ATOM 670 C C . VAL A 1 87 ? 3.652 -10.213 -2.052 1.00 77.25 87 VAL A C 1
ATOM 672 O O . VAL A 1 87 ? 4.370 -9.284 -2.408 1.00 77.25 87 VAL A O 1
ATOM 675 N N . GLY A 1 88 ? 4.121 -11.218 -1.310 1.00 75.19 88 GLY A N 1
ATOM 676 C CA . GLY A 1 88 ? 5.517 -11.329 -0.883 1.00 75.19 88 GLY A CA 1
ATOM 677 C C . GLY A 1 88 ? 6.500 -11.675 -2.008 1.00 75.19 88 GLY A C 1
ATOM 678 O O . GLY A 1 88 ? 7.670 -11.314 -1.915 1.00 75.19 88 GLY A O 1
ATOM 679 N N . ALA A 1 89 ? 6.039 -12.328 -3.077 1.00 80.06 89 ALA A N 1
ATOM 680 C CA . ALA A 1 89 ? 6.857 -12.676 -4.241 1.00 80.06 89 ALA A CA 1
ATOM 681 C C . ALA A 1 89 ? 6.992 -11.527 -5.259 1.00 80.06 89 ALA A C 1
ATOM 683 O O . ALA A 1 89 ? 7.927 -11.521 -6.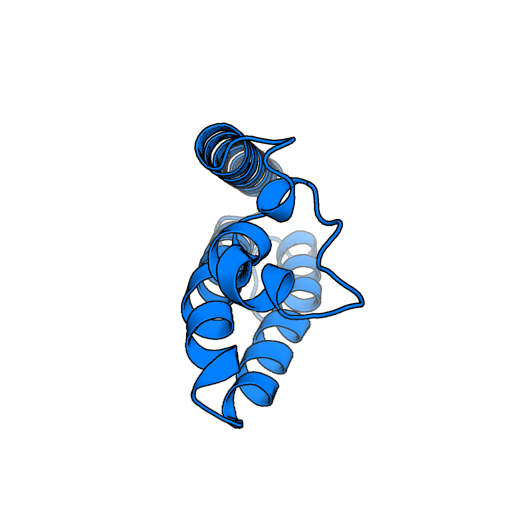058 1.00 80.06 89 ALA A O 1
ATOM 684 N N . ILE A 1 90 ? 6.098 -10.533 -5.222 1.00 79.94 90 ILE A N 1
ATOM 685 C CA . ILE A 1 90 ? 6.126 -9.389 -6.146 1.00 79.94 90 ILE A CA 1
ATOM 686 C C . ILE A 1 90 ? 7.351 -8.467 -5.944 1.00 79.94 90 ILE A C 1
ATOM 688 O O . ILE A 1 90 ? 7.941 -8.085 -6.951 1.00 79.94 90 ILE A O 1
ATOM 692 N N . PRO A 1 91 ? 7.805 -8.110 -4.722 1.00 79.12 91 PRO A N 1
ATOM 693 C CA . PRO A 1 91 ? 8.959 -7.225 -4.546 1.00 79.12 91 PRO A CA 1
ATOM 694 C C . PRO A 1 91 ? 10.273 -7.756 -5.150 1.00 79.12 91 PRO A C 1
ATOM 696 O O . PRO A 1 91 ? 10.943 -6.980 -5.831 1.00 79.12 91 PRO A O 1
ATOM 699 N N . PRO A 1 92 ? 10.645 -9.045 -4.992 1.00 80.50 92 PRO A N 1
ATOM 700 C CA . PRO A 1 92 ? 11.783 -9.616 -5.717 1.00 80.50 92 PRO A CA 1
ATOM 701 C C . PRO A 1 92 ? 11.635 -9.536 -7.243 1.00 80.50 92 PRO A C 1
ATOM 703 O O . PRO A 1 92 ? 12.596 -9.188 -7.926 1.00 80.50 92 PRO A O 1
ATOM 706 N N . LEU A 1 93 ? 10.434 -9.796 -7.775 1.00 76.94 93 LEU A N 1
ATOM 707 C CA . LEU A 1 93 ? 10.156 -9.682 -9.212 1.00 76.94 93 LEU A CA 1
ATOM 708 C C . LEU A 1 93 ? 10.283 -8.239 -9.704 1.00 76.94 93 LEU A C 1
ATOM 710 O O . LEU A 1 93 ? 10.901 -8.009 -10.734 1.00 76.94 93 LEU A O 1
ATOM 714 N N . MET A 1 94 ? 9.772 -7.266 -8.946 1.00 76.31 94 MET A N 1
ATOM 715 C CA . MET A 1 94 ? 9.938 -5.842 -9.251 1.00 76.31 94 MET A CA 1
ATOM 716 C C . MET A 1 94 ? 11.414 -5.431 -9.264 1.00 76.31 94 MET A C 1
ATOM 718 O O . MET A 1 94 ? 11.825 -4.650 -10.116 1.00 76.31 94 MET A O 1
ATOM 722 N N . GLY A 1 95 ? 12.218 -5.958 -8.334 1.00 75.38 95 GLY A N 1
ATOM 723 C CA . GLY A 1 95 ? 13.663 -5.731 -8.315 1.00 75.38 95 GLY A CA 1
ATOM 724 C C . GLY A 1 95 ? 14.360 -6.306 -9.549 1.00 75.38 95 GLY A C 1
ATOM 725 O O . GLY A 1 95 ? 15.204 -5.639 -10.142 1.00 75.38 95 GLY A O 1
ATOM 726 N N . TRP A 1 96 ? 13.968 -7.510 -9.975 1.00 79.38 96 TRP A N 1
ATOM 727 C CA . TRP A 1 96 ? 14.486 -8.134 -11.192 1.00 79.38 96 TRP A CA 1
ATOM 728 C C . TRP A 1 96 ? 14.111 -7.343 -12.445 1.00 79.38 96 TRP A C 1
ATOM 730 O O . TRP A 1 96 ? 14.996 -6.998 -13.226 1.00 79.38 96 TRP A O 1
ATOM 740 N N . THR A 1 97 ? 12.831 -6.998 -12.619 1.00 75.50 97 THR A N 1
ATOM 741 C CA . THR A 1 97 ? 12.359 -6.260 -13.800 1.00 75.50 97 THR A CA 1
ATOM 742 C C . THR A 1 97 ? 12.951 -4.857 -13.863 1.00 75.50 97 THR A C 1
ATOM 744 O O . THR A 1 97 ? 13.274 -4.401 -14.952 1.00 75.50 97 THR A O 1
ATOM 747 N N . ALA A 1 98 ? 13.163 -4.197 -12.719 1.00 72.25 98 ALA A N 1
ATOM 748 C CA . ALA A 1 98 ? 13.852 -2.907 -12.659 1.00 72.25 98 ALA A CA 1
ATOM 749 C C . ALA A 1 98 ? 15.339 -2.999 -13.043 1.00 72.25 98 ALA A C 1
ATOM 751 O O . ALA A 1 98 ? 15.879 -2.061 -13.619 1.00 72.25 98 ALA A O 1
ATOM 752 N N . ALA A 1 99 ? 16.011 -4.111 -12.730 1.00 75.25 99 ALA A N 1
ATOM 753 C CA . ALA A 1 99 ? 17.415 -4.318 -13.089 1.00 75.25 99 ALA A CA 1
ATOM 754 C C . ALA A 1 99 ? 17.606 -4.762 -14.550 1.00 75.25 99 ALA A C 1
ATOM 756 O O . ALA A 1 99 ? 18.655 -4.503 -15.134 1.00 75.25 99 ALA A O 1
ATOM 757 N N . THR A 1 100 ? 16.610 -5.433 -15.138 1.00 75.50 100 THR A N 1
ATOM 758 C CA . THR A 1 100 ? 16.669 -5.977 -16.508 1.00 75.50 100 THR A CA 1
ATOM 759 C C . THR A 1 100 ? 15.979 -5.113 -17.568 1.00 75.50 100 THR A C 1
ATOM 761 O O . THR A 1 100 ? 15.987 -5.487 -18.738 1.00 75.50 100 THR A O 1
ATOM 764 N N . GLY A 1 101 ? 15.413 -3.954 -17.214 1.00 68.31 101 GLY A N 1
ATOM 765 C CA . GLY A 1 101 ? 14.759 -3.077 -18.196 1.00 68.31 101 GLY A CA 1
ATOM 766 C C . GLY A 1 101 ? 13.393 -3.602 -18.657 1.00 68.31 101 GLY A C 1
ATOM 767 O O . GLY A 1 101 ? 13.030 -3.474 -19.825 1.00 68.31 101 GLY A O 1
ATOM 768 N N . GLY A 1 102 ? 12.657 -4.283 -17.773 1.00 64.38 102 GLY A N 1
ATOM 769 C CA . GLY A 1 102 ? 11.303 -4.769 -18.047 1.00 64.38 102 GLY A CA 1
ATOM 770 C C . GLY A 1 102 ? 11.188 -6.170 -18.659 1.00 64.38 102 GLY A C 1
ATOM 771 O O . GLY A 1 102 ? 10.073 -6.570 -18.999 1.00 64.38 102 GLY A O 1
ATOM 772 N N . SER A 1 103 ? 12.270 -6.953 -18.768 1.00 58.12 103 SER A N 1
ATOM 773 C CA . SER A 1 103 ? 12.152 -8.368 -19.152 1.00 58.12 103 SER A CA 1
ATOM 774 C C . SER A 1 103 ? 11.608 -9.197 -17.988 1.00 58.12 103 SER A C 1
ATOM 776 O O . SER A 1 103 ? 12.179 -9.194 -16.895 1.00 58.12 103 SER A O 1
ATOM 778 N N . LEU A 1 104 ? 10.512 -9.923 -18.212 1.00 61.41 104 LEU A N 1
ATOM 779 C CA . LEU A 1 104 ? 9.989 -10.876 -17.227 1.00 61.41 104 LEU A CA 1
ATOM 780 C C . LEU A 1 104 ? 10.657 -12.256 -17.308 1.00 61.41 104 LEU A C 1
ATOM 782 O O . LEU A 1 104 ? 10.460 -13.040 -16.388 1.00 61.41 104 LEU A O 1
ATOM 786 N N . PHE A 1 105 ? 11.463 -12.511 -18.342 1.00 50.75 105 PHE A N 1
ATOM 787 C CA . PHE A 1 105 ? 12.356 -13.655 -18.537 1.00 50.75 105 PHE A CA 1
ATOM 788 C C . PHE A 1 105 ? 13.428 -13.277 -19.561 1.00 50.75 105 PHE A C 1
ATOM 790 O O . PHE A 1 105 ? 13.080 -12.497 -20.481 1.00 50.75 105 PHE A O 1
#

Secondary structure (DSSP, 8-state):
-HHHHHTHHHHTT-TTTTTSTTTTTSS-HHHHHHHHHHHHHHHHHHHHHHS-HHHHHHHHHHHHIIIIIIHHHTTT-TTHHHHHHHHHHHHHHHHHHHHHTS---